Protein AF-A0A290YXI6-F1 (afdb_monomer_lite)

Radius of gyration: 15.32 Å; chains: 1; bounding box: 32×26×36 Å

Foldseek 3Di:
DVPDDVVNVVVVVVVCVVVDDPVVVVVVVVVVVVVVVVCCVVCVVDDPDD

Sequence (50 aa):
YPDFTNNEISIILGKQWKAESEEVKMQFRNMAEELKKKHAEDHPDYHYTP

Structure (mmCIF, N/CA/C/O backbone):
data_AF-A0A290YXI6-F1
#
_entry.id   AF-A0A290YXI6-F1
#
loop_
_atom_site.group_PDB
_atom_site.id
_atom_site.type_symbol
_atom_site.label_atom_id
_atom_site.label_alt_id
_atom_site.label_comp_id
_atom_site.label_asym_id
_atom_site.label_entity_id
_atom_site.label_seq_id
_atom_site.pdbx_PDB_ins_code
_atom_site.Cartn_x
_atom_site.Cartn_y
_atom_site.Cartn_z
_atom_site.occupancy
_atom_site.B_iso_or_equiv
_atom_site.auth_seq_id
_atom_site.auth_comp_id
_atom_site.auth_asym_id
_atom_site.auth_atom_id
_atom_site.pdbx_PDB_model_num
ATOM 1 N N . TYR A 1 1 ? -19.287 -16.139 -0.364 1.00 54.88 1 TYR A N 1
ATOM 2 C CA . TYR A 1 1 ? -19.613 -14.940 0.427 1.00 54.88 1 TYR A CA 1
ATOM 3 C C . TYR A 1 1 ? -20.391 -13.961 -0.442 1.00 54.88 1 TYR A C 1
ATOM 5 O O . TYR A 1 1 ? -19.797 -13.009 -0.926 1.00 54.88 1 TYR A O 1
ATOM 13 N N . PRO A 1 2 ? -21.677 -14.223 -0.730 1.00 62.25 2 PRO A N 1
ATOM 14 C CA . PRO A 1 2 ? -22.471 -13.360 -1.603 1.00 62.25 2 PRO A CA 1
ATOM 15 C C . PRO A 1 2 ? -23.084 -12.155 -0.868 1.00 62.25 2 PRO A C 1
ATOM 17 O O . PRO A 1 2 ? -23.549 -11.236 -1.528 1.00 62.25 2 PRO A O 1
ATOM 20 N N . ASP A 1 3 ? -23.070 -12.147 0.470 1.00 65.75 3 ASP A N 1
ATOM 21 C CA . ASP A 1 3 ? -23.755 -11.126 1.279 1.00 65.75 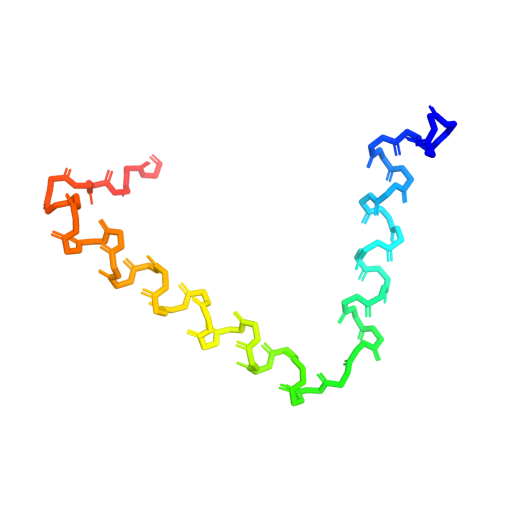3 ASP A CA 1
ATOM 22 C C . ASP A 1 3 ? -22.893 -9.909 1.617 1.00 65.75 3 ASP A C 1
ATOM 24 O O . ASP A 1 3 ? -23.412 -8.900 2.082 1.00 65.75 3 ASP A O 1
ATOM 28 N N . PHE A 1 4 ? -21.580 -9.987 1.392 1.00 69.62 4 PHE A N 1
ATOM 29 C CA . PHE A 1 4 ? -20.707 -8.844 1.615 1.00 69.62 4 PHE A CA 1
ATOM 30 C C . PHE A 1 4 ? -20.718 -7.960 0.383 1.00 69.62 4 PHE A C 1
ATOM 32 O O . PHE A 1 4 ? -20.248 -8.340 -0.693 1.00 69.62 4 PHE A O 1
ATOM 39 N N . THR A 1 5 ? -21.236 -6.751 0.554 1.00 81.62 5 THR A N 1
ATOM 40 C CA . THR A 1 5 ? -21.129 -5.730 -0.479 1.00 81.62 5 THR A CA 1
ATOM 41 C C . THR A 1 5 ? -19.658 -5.357 -0.667 1.00 81.62 5 THR A C 1
ATOM 43 O O . THR A 1 5 ? -18.886 -5.325 0.294 1.00 81.62 5 THR A O 1
ATOM 46 N N . ASN A 1 6 ? -19.250 -5.024 -1.896 1.00 80.31 6 ASN A N 1
ATOM 47 C CA . ASN A 1 6 ? -17.880 -4.558 -2.168 1.00 80.31 6 ASN A CA 1
ATOM 48 C C . ASN A 1 6 ? -17.454 -3.432 -1.212 1.00 80.31 6 ASN A C 1
ATOM 50 O O . ASN A 1 6 ? -16.295 -3.362 -0.823 1.00 80.31 6 ASN A O 1
ATOM 54 N N . ASN A 1 7 ? -18.406 -2.602 -0.779 1.00 83.81 7 ASN A N 1
ATOM 55 C CA . ASN A 1 7 ? -18.186 -1.546 0.197 1.00 83.81 7 ASN A CA 1
ATOM 56 C C . ASN A 1 7 ? -17.730 -2.085 1.566 1.00 83.81 7 ASN A C 1
ATOM 58 O O . ASN A 1 7 ? -16.746 -1.610 2.129 1.00 83.81 7 ASN A O 1
ATOM 62 N N . GLU A 1 8 ? -18.400 -3.110 2.094 1.00 84.56 8 GLU A N 1
ATOM 63 C CA . GLU A 1 8 ? -18.009 -3.748 3.357 1.00 84.56 8 GLU A CA 1
ATOM 64 C C . GLU A 1 8 ? -16.654 -4.442 3.240 1.00 84.56 8 GLU A C 1
ATOM 66 O O . GLU A 1 8 ? -15.820 -4.314 4.138 1.00 84.56 8 GLU A O 1
ATOM 71 N N . ILE A 1 9 ? -16.398 -5.101 2.106 1.00 85.44 9 ILE A N 1
ATOM 72 C CA . ILE A 1 9 ? -15.103 -5.729 1.827 1.00 85.44 9 ILE A CA 1
ATOM 73 C C . ILE A 1 9 ? -13.997 -4.665 1.811 1.00 85.44 9 ILE A C 1
ATOM 75 O O . ILE A 1 9 ? -12.977 -4.843 2.473 1.00 85.44 9 ILE A O 1
ATOM 79 N N . SER A 1 10 ? -14.204 -3.526 1.142 1.00 87.06 10 SER A N 1
ATOM 80 C CA . SER A 1 10 ? -13.241 -2.418 1.130 1.00 87.06 10 SER A CA 1
ATOM 81 C C . SER A 1 10 ? -12.975 -1.853 2.528 1.00 87.06 10 SER A C 1
ATOM 83 O O . SER A 1 10 ? -11.822 -1.577 2.866 1.00 87.06 10 SER A O 1
ATOM 85 N N . ILE A 1 11 ? -14.008 -1.716 3.368 1.00 89.25 11 ILE A N 1
ATOM 86 C CA . ILE A 1 11 ? -13.850 -1.238 4.751 1.00 89.25 11 ILE A CA 1
ATOM 87 C C . ILE A 1 11 ? -13.041 -2.240 5.586 1.00 89.25 11 ILE A C 1
ATOM 89 O O . ILE A 1 11 ? -12.155 -1.831 6.343 1.00 89.25 11 ILE A O 1
ATOM 93 N N . ILE A 1 12 ? -13.334 -3.538 5.466 1.00 89.12 12 ILE A N 1
ATOM 94 C CA . ILE A 1 12 ? -12.625 -4.598 6.195 1.00 89.12 12 ILE A CA 1
ATOM 95 C C . ILE A 1 12 ? -11.163 -4.654 5.749 1.00 89.12 12 ILE A C 1
ATOM 97 O O . ILE A 1 12 ? -10.275 -4.591 6.599 1.00 89.12 12 ILE A O 1
ATOM 101 N N . LEU A 1 13 ? -10.910 -4.676 4.438 1.00 87.44 13 LEU A N 1
ATOM 102 C CA . LEU A 1 13 ? -9.559 -4.707 3.873 1.00 87.44 13 LEU A CA 1
ATOM 103 C C . LEU A 1 13 ? -8.739 -3.481 4.282 1.00 87.44 13 LEU A C 1
ATOM 105 O O . LEU A 1 13 ? -7.581 -3.626 4.660 1.00 87.44 13 LEU A O 1
ATOM 109 N N . GLY A 1 14 ? -9.328 -2.281 4.277 1.00 88.69 14 GLY A N 1
ATOM 110 C CA . GLY A 1 14 ? -8.636 -1.068 4.718 1.00 88.69 14 GLY A CA 1
ATOM 111 C C . GLY A 1 14 ? -8.250 -1.106 6.202 1.00 88.69 14 GLY A C 1
ATOM 112 O O . GLY A 1 14 ? -7.160 -0.666 6.577 1.00 88.69 14 GLY A O 1
ATOM 113 N N . LYS A 1 15 ? -9.118 -1.668 7.055 1.00 91.00 15 LYS A N 1
ATOM 114 C CA . LYS A 1 15 ? -8.824 -1.867 8.484 1.00 91.00 15 LYS A CA 1
ATOM 115 C C . LYS A 1 15 ? -7.745 -2.924 8.700 1.00 91.00 15 LYS A C 1
ATOM 117 O O . LYS A 1 15 ? -6.827 -2.665 9.473 1.00 91.00 15 LYS A O 1
ATOM 122 N N . GLN A 1 16 ? -7.842 -4.063 8.011 1.00 89.62 16 GLN A N 1
ATOM 123 C CA . GLN A 1 16 ? -6.831 -5.122 8.046 1.00 89.62 16 GLN A CA 1
ATOM 124 C C . GLN A 1 16 ? -5.480 -4.577 7.608 1.00 89.62 16 GLN A C 1
ATOM 126 O O . GLN A 1 16 ? -4.543 -4.605 8.387 1.00 89.62 16 GLN A O 1
ATOM 131 N N . TRP A 1 17 ? -5.411 -3.935 6.441 1.00 89.94 17 TRP A N 1
ATOM 132 C CA . TRP A 1 17 ? -4.176 -3.342 5.937 1.00 89.94 17 TRP A CA 1
ATOM 133 C C . TRP A 1 17 ? -3.534 -2.363 6.924 1.00 89.94 17 TRP A C 1
ATOM 135 O O . TRP A 1 17 ? -2.319 -2.362 7.098 1.00 89.94 17 TRP A O 1
ATOM 145 N N . LYS A 1 18 ? -4.334 -1.530 7.602 1.00 89.06 18 LYS A N 1
ATOM 146 C CA . LYS A 1 18 ? -3.815 -0.595 8.608 1.00 89.06 18 LYS A CA 1
ATOM 147 C C . LYS A 1 18 ? -3.269 -1.313 9.847 1.00 89.06 18 LYS A C 1
ATOM 149 O O . LYS A 1 18 ? -2.261 -0.861 10.390 1.00 89.06 18 LYS A O 1
ATOM 154 N N . ALA A 1 19 ? -3.944 -2.372 10.289 1.00 92.19 19 ALA A N 1
ATOM 155 C CA . ALA A 1 19 ? -3.549 -3.190 11.435 1.00 92.19 19 ALA A CA 1
ATOM 156 C C . ALA A 1 19 ? -2.401 -4.164 11.119 1.00 92.19 19 ALA A C 1
ATOM 158 O O . ALA A 1 19 ? -1.742 -4.645 12.038 1.00 92.19 19 ALA A O 1
ATOM 159 N N . GLU A 1 20 ? -2.153 -4.430 9.839 1.00 91.69 20 GLU A N 1
ATOM 160 C CA . GLU A 1 20 ? -1.146 -5.378 9.396 1.00 91.69 20 GLU A CA 1
ATOM 161 C C . GLU A 1 20 ? 0.274 -4.910 9.719 1.00 91.69 20 GLU A C 1
ATOM 163 O O . GLU A 1 20 ? 0.580 -3.710 9.771 1.00 91.69 20 GLU A O 1
ATOM 168 N N . SER A 1 21 ? 1.163 -5.879 9.922 1.00 92.56 21 SER A N 1
ATOM 169 C CA . SER A 1 21 ? 2.559 -5.625 10.259 1.00 92.56 21 SER A CA 1
ATOM 170 C C . SER A 1 21 ? 3.317 -4.983 9.097 1.00 92.56 21 SER A C 1
ATOM 172 O O . SER A 1 21 ? 3.048 -5.250 7.924 1.00 92.56 21 SER A O 1
ATOM 174 N N . GLU A 1 22 ? 4.318 -4.165 9.423 1.00 88.56 22 GLU A N 1
ATOM 175 C CA . GLU A 1 22 ? 5.161 -3.510 8.415 1.00 88.56 22 GLU A CA 1
ATOM 176 C C . GLU A 1 22 ? 5.862 -4.515 7.494 1.00 88.56 22 GLU A C 1
ATOM 178 O O . GLU A 1 22 ? 6.027 -4.237 6.312 1.00 88.56 22 GLU A O 1
ATOM 183 N N . GLU A 1 23 ? 6.200 -5.704 7.995 1.00 92.19 23 GLU A N 1
ATOM 184 C CA . GLU A 1 23 ? 6.800 -6.782 7.205 1.00 92.19 23 GLU A CA 1
ATOM 185 C C . GLU A 1 23 ? 5.866 -7.251 6.080 1.00 92.19 23 GLU A C 1
ATOM 187 O O . GLU A 1 23 ? 6.262 -7.295 4.917 1.00 92.19 23 GLU A O 1
ATOM 192 N N . VAL A 1 24 ? 4.586 -7.474 6.396 1.00 90.06 24 VAL A N 1
ATOM 193 C CA . VAL A 1 24 ? 3.556 -7.837 5.414 1.00 90.06 24 VAL A CA 1
ATOM 194 C C . VAL A 1 24 ? 3.366 -6.704 4.409 1.00 90.06 24 VAL A C 1
ATOM 196 O O . VAL A 1 24 ? 3.409 -6.929 3.199 1.00 90.06 24 VAL A O 1
ATOM 199 N N . LYS A 1 25 ? 3.243 -5.458 4.883 1.00 90.38 25 LYS A N 1
ATOM 200 C CA . LYS A 1 25 ? 3.125 -4.296 3.990 1.00 90.38 25 LYS A CA 1
ATOM 201 C C . LYS A 1 25 ? 4.325 -4.155 3.058 1.00 90.38 25 LYS A C 1
ATOM 203 O O . LYS A 1 25 ? 4.159 -3.768 1.902 1.00 90.38 25 LYS A O 1
ATOM 208 N N . MET A 1 26 ? 5.521 -4.458 3.554 1.00 91.56 26 MET A N 1
ATOM 209 C CA . MET A 1 26 ? 6.757 -4.435 2.780 1.00 91.56 26 MET A CA 1
ATOM 210 C C . MET A 1 26 ? 6.764 -5.532 1.716 1.00 91.56 26 MET A C 1
ATOM 212 O O . MET A 1 26 ? 7.103 -5.242 0.572 1.00 91.56 26 MET A O 1
ATOM 216 N N . GLN A 1 27 ? 6.307 -6.748 2.038 1.00 92.75 27 GLN A N 1
ATOM 217 C CA . GLN A 1 27 ? 6.151 -7.807 1.037 1.00 92.75 27 GLN A CA 1
ATOM 218 C C . GLN A 1 27 ? 5.187 -7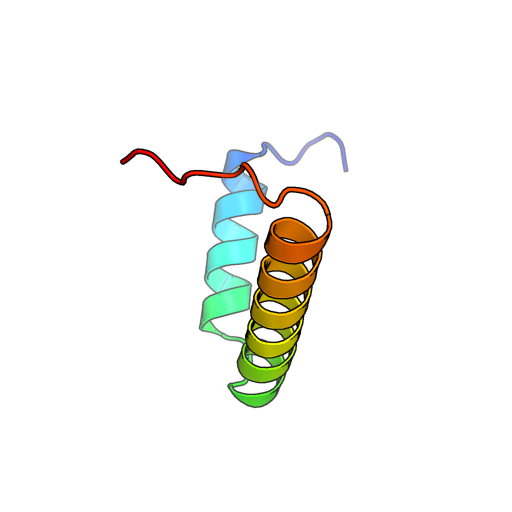.393 -0.079 1.00 92.75 27 GLN A C 1
ATOM 220 O O . GLN A 1 27 ? 5.528 -7.514 -1.254 1.00 92.75 27 GLN A O 1
ATOM 225 N N . PHE A 1 28 ? 4.019 -6.843 0.264 1.00 89.62 28 PHE A N 1
ATOM 226 C CA . PHE A 1 28 ? 3.057 -6.363 -0.733 1.00 89.62 28 PHE A CA 1
ATOM 227 C C . PHE A 1 28 ? 3.591 -5.180 -1.553 1.00 89.62 28 PHE A C 1
ATOM 229 O O . PHE A 1 28 ? 3.339 -5.118 -2.754 1.00 89.62 28 PHE A O 1
ATOM 236 N N . ARG A 1 29 ? 4.364 -4.266 -0.948 1.00 89.12 29 A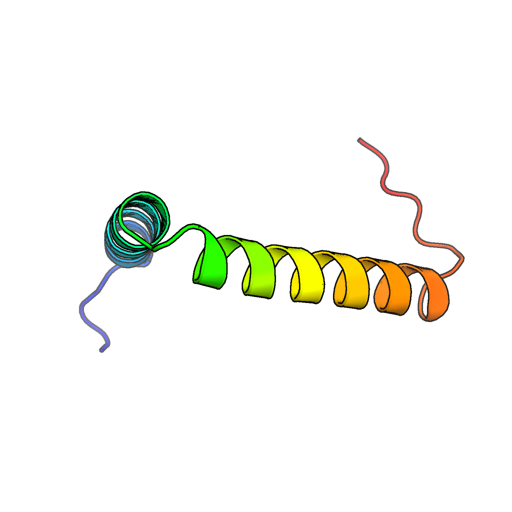RG A N 1
ATOM 237 C CA . ARG A 1 29 ? 5.063 -3.202 -1.691 1.00 89.12 29 ARG A CA 1
ATOM 238 C C . ARG A 1 29 ? 6.079 -3.767 -2.676 1.00 89.12 29 ARG A C 1
ATOM 240 O O . ARG A 1 29 ? 6.082 -3.340 -3.823 1.00 89.12 29 ARG A O 1
ATOM 247 N N . ASN A 1 30 ? 6.898 -4.726 -2.253 1.00 92.31 30 ASN A N 1
ATOM 248 C CA . ASN A 1 30 ? 7.882 -5.360 -3.128 1.00 92.31 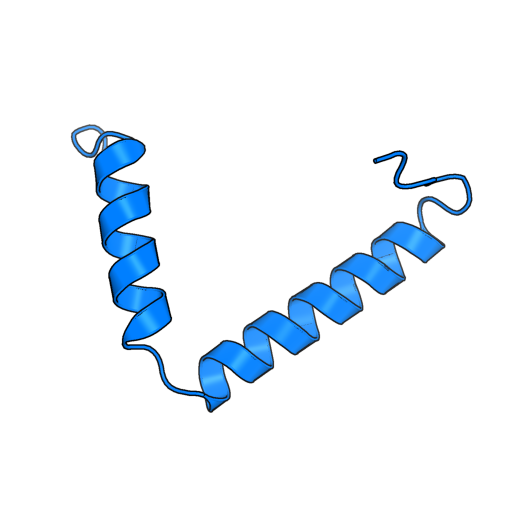30 ASN A CA 1
ATOM 249 C C 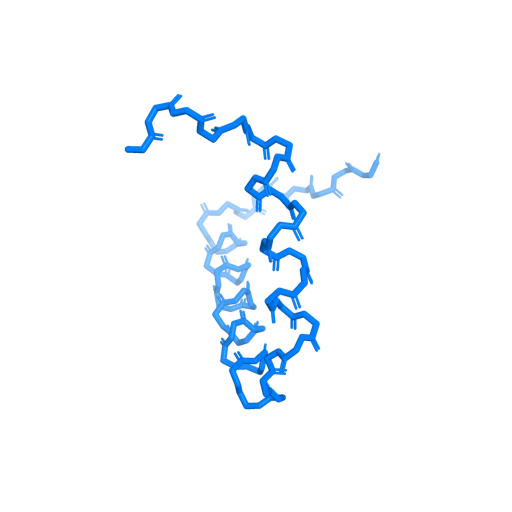. ASN A 1 30 ? 7.193 -6.060 -4.303 1.00 92.31 30 ASN A C 1
ATOM 251 O O . ASN A 1 30 ? 7.581 -5.845 -5.445 1.00 92.31 30 ASN A O 1
ATOM 255 N N . MET A 1 31 ? 6.115 -6.806 -4.039 1.00 90.56 31 MET A N 1
ATOM 256 C CA . MET A 1 31 ? 5.304 -7.417 -5.096 1.00 90.56 31 MET A CA 1
ATOM 257 C C . MET A 1 31 ? 4.702 -6.367 -6.037 1.00 90.56 31 MET A C 1
ATOM 259 O O . MET A 1 31 ? 4.689 -6.576 -7.245 1.00 90.56 31 MET A O 1
ATOM 263 N N . ALA A 1 32 ? 4.221 -5.232 -5.519 1.00 90.12 32 ALA A N 1
ATOM 264 C CA . ALA A 1 32 ? 3.681 -4.153 -6.345 1.00 90.12 32 ALA A CA 1
ATOM 265 C C . ALA A 1 32 ? 4.753 -3.511 -7.242 1.00 90.12 32 ALA A C 1
ATOM 267 O O . ALA A 1 32 ? 4.482 -3.238 -8.409 1.00 90.12 32 ALA A O 1
ATOM 268 N N . GLU A 1 33 ? 5.967 -3.308 -6.728 1.00 88.00 33 GLU A N 1
ATOM 269 C CA . GLU A 1 33 ? 7.102 -2.803 -7.508 1.00 88.00 33 GLU A CA 1
ATOM 270 C C . GLU A 1 33 ? 7.547 -3.807 -8.580 1.00 88.00 33 GLU A C 1
ATOM 272 O O . GLU A 1 33 ? 7.765 -3.417 -9.727 1.00 88.00 33 GLU A O 1
ATOM 277 N N . GLU A 1 34 ? 7.610 -5.102 -8.256 1.00 89.94 34 GLU A N 1
ATOM 278 C CA . GLU A 1 34 ? 7.880 -6.155 -9.243 1.00 89.94 34 GLU A CA 1
ATOM 279 C C . GLU A 1 34 ? 6.804 -6.198 -10.327 1.00 89.94 34 GLU A C 1
ATOM 281 O O . GLU A 1 34 ? 7.125 -6.275 -11.512 1.00 89.94 34 GLU A O 1
ATOM 286 N N . LEU A 1 35 ? 5.529 -6.096 -9.941 1.00 87.75 35 LEU A N 1
ATOM 287 C CA . LEU A 1 35 ? 4.419 -6.093 -10.887 1.00 87.75 35 LEU A CA 1
ATOM 288 C C . LEU A 1 35 ? 4.454 -4.851 -11.778 1.00 87.75 35 LEU A C 1
ATOM 290 O O . LEU A 1 35 ? 4.216 -4.955 -12.975 1.00 87.75 35 LEU A O 1
ATOM 294 N N . LYS A 1 36 ? 4.791 -3.687 -11.213 1.00 84.94 36 LYS A N 1
ATOM 295 C CA . LYS A 1 36 ? 4.962 -2.436 -11.955 1.00 84.94 36 LYS A CA 1
ATOM 296 C C . LYS A 1 36 ? 6.126 -2.527 -12.933 1.00 84.94 36 LYS A C 1
ATOM 298 O O . LYS A 1 36 ? 5.979 -2.104 -14.074 1.00 84.94 36 LYS A O 1
ATOM 303 N N . LYS A 1 37 ? 7.259 -3.091 -12.506 1.00 84.69 37 LYS A N 1
ATOM 304 C CA . LYS A 1 37 ? 8.422 -3.314 -13.369 1.00 84.69 37 LYS A CA 1
ATOM 305 C C . LYS A 1 37 ? 8.068 -4.265 -14.506 1.00 84.69 37 LYS A C 1
ATOM 307 O O . LYS A 1 37 ? 8.257 -3.902 -15.659 1.00 84.69 37 LYS A O 1
ATOM 312 N N . LYS A 1 38 ? 7.458 -5.407 -14.187 1.00 86.31 38 LYS A N 1
ATOM 313 C CA . LYS A 1 38 ? 6.999 -6.375 -15.182 1.00 86.31 38 LYS A CA 1
ATOM 314 C C . LYS A 1 38 ? 5.983 -5.759 -16.141 1.00 86.31 38 LYS A C 1
ATOM 316 O O . LYS A 1 38 ? 6.082 -5.965 -17.336 1.00 86.31 38 LYS A O 1
ATOM 321 N N . HIS A 1 39 ? 5.039 -4.964 -15.641 1.00 84.81 39 HIS A N 1
ATOM 322 C CA . HIS A 1 39 ? 4.065 -4.272 -16.480 1.00 84.81 39 HIS A CA 1
ATOM 323 C C . HIS A 1 39 ? 4.727 -3.226 -17.383 1.00 84.81 39 HIS A C 1
ATOM 325 O O . HIS A 1 39 ? 4.339 -3.111 -18.534 1.00 84.81 39 HIS A O 1
ATOM 331 N N . ALA A 1 40 ? 5.735 -2.496 -16.901 1.00 80.19 40 ALA A N 1
ATOM 332 C CA . ALA A 1 40 ? 6.505 -1.564 -17.724 1.00 80.19 40 ALA A CA 1
ATOM 333 C C . ALA A 1 40 ? 7.378 -2.284 -18.770 1.00 80.19 40 ALA A C 1
ATOM 335 O O . ALA A 1 40 ? 7.577 -1.761 -19.862 1.00 80.19 40 ALA A O 1
ATOM 336 N N . GLU A 1 41 ? 7.886 -3.478 -18.452 1.00 80.38 41 GLU A N 1
ATOM 337 C CA . GLU A 1 41 ? 8.623 -4.341 -19.384 1.00 80.38 41 GLU A CA 1
ATOM 338 C C . GLU A 1 41 ? 7.693 -4.960 -20.445 1.00 80.38 41 GLU A C 1
ATOM 340 O O . GLU A 1 41 ? 8.024 -4.940 -21.629 1.00 80.38 41 GLU A O 1
ATOM 345 N N . ASP A 1 42 ? 6.522 -5.461 -20.036 1.00 82.00 42 ASP A N 1
ATOM 346 C CA . ASP A 1 42 ? 5.511 -6.076 -20.911 1.00 82.00 42 ASP A CA 1
ATOM 347 C C . ASP A 1 42 ? 4.742 -5.024 -21.734 1.00 82.00 42 ASP A C 1
ATOM 349 O O . ASP A 1 42 ? 4.311 -5.290 -22.858 1.00 82.00 42 ASP A O 1
ATOM 353 N N . HIS A 1 43 ? 4.584 -3.812 -21.197 1.00 78.44 43 HIS A N 1
ATOM 354 C CA . HIS A 1 43 ? 3.930 -2.675 -21.839 1.00 78.44 43 HIS A CA 1
ATOM 355 C C . HIS A 1 43 ? 4.884 -1.470 -21.881 1.00 78.44 43 HIS A C 1
ATOM 357 O O . HIS A 1 43 ? 4.683 -0.488 -21.164 1.00 78.44 43 HIS A O 1
ATOM 363 N N . PRO A 1 44 ? 5.906 -1.493 -22.753 1.00 70.75 44 PRO A N 1
ATOM 364 C CA . PRO A 1 44 ? 6.870 -0.397 -22.880 1.00 70.75 44 PRO A CA 1
ATOM 365 C C . PRO A 1 44 ? 6.242 0.911 -23.392 1.00 70.75 44 PRO A C 1
ATOM 367 O O . PRO A 1 44 ? 6.832 1.976 -23.241 1.00 70.75 44 PRO A O 1
ATOM 370 N N . ASP A 1 45 ? 5.038 0.841 -23.969 1.00 71.81 45 ASP A N 1
ATOM 371 C CA . ASP A 1 45 ? 4.236 1.995 -24.405 1.00 71.81 45 ASP A CA 1
ATOM 372 C C . ASP A 1 45 ? 3.253 2.486 -23.317 1.00 71.81 45 ASP A C 1
ATOM 374 O O . ASP A 1 45 ? 2.447 3.391 -23.539 1.00 71.81 45 ASP A O 1
ATOM 378 N N . TYR A 1 46 ? 3.285 1.886 -22.119 1.00 69.94 46 TYR A N 1
ATOM 379 C CA . TYR A 1 46 ? 2.428 2.281 -21.004 1.00 69.94 46 TYR A CA 1
ATOM 380 C C . TYR A 1 46 ? 2.866 3.636 -20.439 1.00 69.94 46 TYR A C 1
ATOM 382 O O . TYR A 1 46 ? 3.697 3.739 -19.535 1.00 69.94 46 TYR A O 1
ATOM 390 N N . HIS A 1 47 ? 2.267 4.701 -20.964 1.00 61.56 47 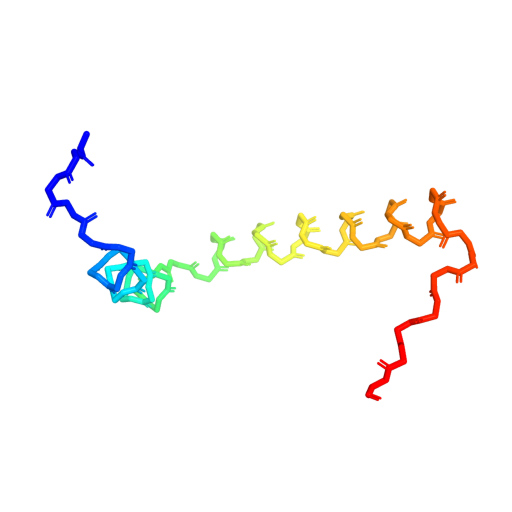HIS A N 1
ATOM 391 C CA . HIS A 1 47 ? 2.313 6.024 -20.361 1.00 61.56 47 HIS A CA 1
ATOM 392 C C . HIS A 1 47 ? 1.148 6.171 -19.386 1.00 61.56 47 HIS A C 1
ATOM 394 O O . HIS A 1 47 ? -0.002 6.340 -19.796 1.00 61.56 47 HIS A O 1
ATOM 400 N N . TYR A 1 48 ? 1.458 6.148 -18.085 1.00 62.22 48 TYR A N 1
ATOM 401 C CA . TYR A 1 48 ? 0.530 6.621 -17.060 1.00 62.22 48 TYR A CA 1
ATOM 402 C C . TYR A 1 48 ? 0.276 8.108 -17.312 1.00 62.22 48 TYR A C 1
ATOM 404 O O . TYR A 1 48 ? 1.084 8.968 -16.958 1.00 62.22 48 TYR A O 1
ATOM 412 N N . THR A 1 49 ? -0.817 8.387 -18.008 1.00 55.41 49 THR A N 1
ATOM 413 C CA . THR A 1 49 ? -1.300 9.734 -18.274 1.00 55.41 49 THR A CA 1
ATOM 414 C C . THR A 1 49 ? -2.219 10.107 -17.108 1.00 55.41 49 THR A C 1
ATOM 416 O O . THR A 1 49 ? -3.205 9.403 -16.885 1.00 55.41 49 THR A O 1
ATOM 419 N N . PRO A 1 50 ? -1.838 11.105 -16.289 1.00 66.69 50 PRO A N 1
ATOM 420 C CA . PRO A 1 50 ? -2.607 11.525 -15.119 1.00 66.69 50 PRO A CA 1
ATOM 421 C C . PRO A 1 50 ? -3.935 12.198 -15.481 1.00 66.69 50 PRO A C 1
ATOM 423 O O . PRO A 1 50 ? -4.047 12.748 -16.602 1.00 66.69 50 PRO A O 1
#

Secondary structure (DSSP, 8-state):
--SS-HHHHHHHHHHHHHHS-HHHHHHHHHHHHHHHHHHHHH-TT-----

pLDDT: mean 82.58, std 10.47, range [54.88, 92.75]

Organism: Aspergillus parasiticus (NCBI:txid5067)

InterPro domains:
  IPR009071 High mobility group box domain [PF00505] (2-46)
  IPR009071 High mobility group box domain [PS50118] (1-47)
  IPR036910 High mobility group box domain superfamily [G3DSA:1.10.30.10] (1-50)
  IPR036910 High mobility group box domain superfamily [SSF47095] (1-50)
  IPR050140 SRY-related HMG-box transcription factor-like [PTHR10270] (2-50)